Protein AF-A0A0Q8VAH2-F1 (afdb_monomer_lite)

Structure (mmCIF, N/CA/C/O backbone):
data_AF-A0A0Q8VAH2-F1
#
_entry.id   AF-A0A0Q8VAH2-F1
#
loop_
_atom_site.group_PDB
_atom_site.id
_atom_site.type_symbol
_atom_site.label_atom_id
_atom_site.label_alt_id
_atom_site.label_comp_id
_atom_site.label_asym_id
_atom_site.label_entity_id
_atom_site.label_seq_id
_atom_site.pdbx_PDB_ins_code
_atom_site.Cartn_x
_atom_site.Cartn_y
_atom_site.Cartn_z
_atom_site.occupancy
_atom_site.B_iso_or_equiv
_atom_site.auth_seq_id
_atom_site.auth_comp_id
_atom_site.auth_asym_id
_atom_site.auth_atom_id
_atom_site.pdbx_PDB_model_num
ATOM 1 N N . MET A 1 1 ? -0.462 -15.248 12.051 1.00 41.81 1 MET A N 1
ATOM 2 C CA . MET A 1 1 ? 0.375 -15.971 11.065 1.00 41.81 1 MET A CA 1
ATOM 3 C C . MET A 1 1 ? 0.424 -15.250 9.718 1.00 41.81 1 MET A C 1
ATOM 5 O O . MET A 1 1 ? 1.512 -14.888 9.304 1.00 41.81 1 MET A O 1
ATOM 9 N N . VAL A 1 2 ? -0.719 -14.917 9.101 1.00 40.62 2 VAL A N 1
ATOM 10 C CA . VAL A 1 2 ? -0.778 -14.160 7.825 1.00 40.62 2 VAL A CA 1
ATOM 11 C C . VAL A 1 2 ? -0.109 -12.776 7.905 1.00 40.62 2 VAL A C 1
ATOM 13 O O . VAL A 1 2 ? 0.699 -12.447 7.048 1.00 40.62 2 VAL A O 1
ATOM 16 N N . ALA A 1 3 ? -0.328 -12.007 8.980 1.00 40.25 3 ALA A N 1
ATOM 17 C CA . ALA A 1 3 ? 0.319 -10.698 9.161 1.00 40.25 3 ALA A CA 1
ATOM 18 C C . ALA A 1 3 ? 1.859 -10.772 9.298 1.00 40.25 3 ALA A C 1
ATOM 20 O O . ALA A 1 3 ? 2.564 -9.891 8.820 1.00 40.25 3 ALA A O 1
ATOM 21 N N . MET A 1 4 ? 2.391 -11.844 9.900 1.00 39.91 4 MET A N 1
ATOM 22 C CA . MET A 1 4 ? 3.841 -12.084 9.993 1.00 39.91 4 MET A CA 1
ATOM 23 C C . MET A 1 4 ? 4.431 -12.567 8.662 1.00 39.91 4 MET A C 1
ATOM 25 O O . MET A 1 4 ? 5.545 -12.188 8.318 1.00 39.91 4 MET A O 1
ATOM 29 N N . MET A 1 5 ? 3.676 -13.361 7.894 1.00 50.47 5 MET A N 1
ATOM 30 C CA . MET A 1 5 ? 4.080 -13.788 6.551 1.00 50.47 5 MET A CA 1
ATOM 31 C C . MET A 1 5 ? 4.113 -12.607 5.573 1.00 50.47 5 MET A C 1
ATOM 33 O O . MET A 1 5 ? 5.081 -12.493 4.829 1.00 50.47 5 MET A O 1
ATOM 37 N N . SER A 1 6 ? 3.151 -11.676 5.644 1.00 52.97 6 SER A N 1
ATOM 38 C CA . SER A 1 6 ? 3.197 -10.420 4.878 1.00 52.97 6 SER A CA 1
ATOM 39 C C . SER A 1 6 ? 4.380 -9.533 5.267 1.00 52.97 6 SER A C 1
ATOM 41 O O . SER A 1 6 ? 5.006 -8.943 4.389 1.00 52.97 6 SER A O 1
ATOM 43 N N . LEU A 1 7 ? 4.727 -9.447 6.556 1.00 54.75 7 LEU A N 1
ATOM 44 C CA . LEU A 1 7 ? 5.852 -8.621 7.007 1.00 54.75 7 LEU A CA 1
ATOM 45 C C . LEU A 1 7 ? 7.205 -9.133 6.480 1.00 54.75 7 LEU A C 1
ATOM 47 O O . LEU A 1 7 ? 8.099 -8.333 6.239 1.00 54.75 7 LEU A O 1
ATOM 51 N N . GLY A 1 8 ? 7.342 -10.448 6.272 1.00 57.75 8 GLY A N 1
ATOM 52 C CA . GLY A 1 8 ? 8.533 -11.058 5.673 1.00 57.75 8 GLY A CA 1
ATOM 53 C C . GLY A 1 8 ? 8.521 -11.102 4.141 1.00 57.75 8 GLY A C 1
ATOM 54 O O . GLY A 1 8 ? 9.565 -10.918 3.523 1.00 57.75 8 GLY A O 1
ATOM 55 N N . SER A 1 9 ? 7.361 -11.310 3.506 1.00 66.00 9 SER A N 1
ATOM 56 C CA . SER A 1 9 ? 7.264 -11.412 2.041 1.00 66.00 9 SER A CA 1
ATOM 57 C C . SER A 1 9 ? 7.387 -10.058 1.345 1.00 66.00 9 SER A C 1
ATOM 59 O O . SER A 1 9 ? 8.004 -9.964 0.287 1.00 66.00 9 SER A O 1
ATOM 61 N N . THR A 1 10 ? 6.822 -9.005 1.941 1.00 69.62 10 THR A N 1
ATOM 62 C CA . THR A 1 10 ? 6.774 -7.665 1.334 1.00 69.62 10 THR A CA 1
ATOM 63 C C . THR A 1 10 ? 8.178 -7.085 1.104 1.00 69.62 10 THR A C 1
ATOM 65 O O . THR A 1 10 ? 8.447 -6.672 -0.019 1.00 69.62 10 THR A O 1
ATOM 68 N N . PRO A 1 11 ? 9.121 -7.121 2.070 1.00 73.38 11 PRO A N 1
ATOM 69 C CA . PRO A 1 11 ? 10.488 -6.637 1.853 1.00 73.38 11 PRO A CA 1
ATOM 70 C C . PRO A 1 11 ? 11.270 -7.452 0.818 1.00 73.38 11 PRO A C 1
ATOM 72 O O . PRO A 1 11 ? 12.104 -6.895 0.109 1.00 73.38 11 PRO A O 1
ATOM 75 N N . ILE A 1 12 ? 11.013 -8.761 0.718 1.00 79.25 12 ILE A N 1
ATOM 76 C CA . ILE A 1 12 ? 11.683 -9.632 -0.258 1.00 79.25 12 ILE A CA 1
ATOM 77 C C . ILE A 1 12 ? 11.244 -9.263 -1.677 1.00 79.25 12 ILE A C 1
ATOM 79 O O . ILE A 1 12 ? 12.092 -9.076 -2.547 1.00 79.25 12 ILE A O 1
ATOM 83 N N . LEU A 1 13 ? 9.936 -9.101 -1.896 1.00 77.00 13 LEU A N 1
ATOM 84 C CA . LEU A 1 13 ? 9.396 -8.673 -3.188 1.00 77.00 13 LEU A CA 1
ATOM 85 C C . LEU A 1 13 ? 9.852 -7.250 -3.540 1.00 77.00 13 LEU A C 1
ATOM 87 O O . LEU A 1 13 ? 10.279 -7.007 -4.662 1.00 77.00 13 LEU A O 1
ATOM 91 N N . LEU A 1 14 ? 9.894 -6.344 -2.558 1.00 80.19 14 LEU A N 1
ATOM 92 C CA . LEU A 1 14 ? 10.407 -4.990 -2.774 1.00 80.19 14 LEU A CA 1
ATOM 93 C C . LEU A 1 14 ? 11.898 -4.993 -3.154 1.00 80.19 14 LEU A C 1
ATOM 95 O O . LEU A 1 14 ? 12.334 -4.212 -3.994 1.00 80.19 14 LEU A O 1
ATOM 99 N N . SER A 1 15 ? 12.692 -5.883 -2.551 1.00 85.12 15 SER A N 1
ATOM 100 C CA . SER A 1 15 ? 14.119 -6.029 -2.875 1.00 85.12 15 SER A CA 1
ATOM 101 C C . SER A 1 15 ? 14.324 -6.556 -4.296 1.00 85.12 15 SER A C 1
ATOM 103 O O . SER A 1 15 ? 15.251 -6.126 -4.985 1.00 85.12 15 SER A O 1
ATOM 105 N N . PHE A 1 16 ? 13.455 -7.467 -4.744 1.00 86.19 16 PHE A N 1
ATOM 106 C CA . PHE A 1 16 ? 13.436 -7.941 -6.125 1.00 86.19 16 PHE A CA 1
ATOM 107 C C . PHE A 1 16 ? 13.197 -6.769 -7.088 1.00 86.19 16 PHE A C 1
ATOM 109 O O . PHE A 1 16 ? 14.041 -6.526 -7.949 1.00 86.19 16 PHE A O 1
ATOM 116 N N . ASP A 1 17 ? 12.152 -5.967 -6.881 1.00 86.25 17 ASP A N 1
ATOM 117 C CA . ASP A 1 17 ? 11.829 -4.833 -7.762 1.00 86.25 17 ASP A CA 1
ATOM 118 C C . ASP A 1 17 ? 12.943 -3.776 -7.794 1.00 86.25 17 ASP A C 1
ATOM 120 O O . ASP A 1 17 ? 13.363 -3.320 -8.862 1.00 86.25 17 ASP A O 1
ATOM 124 N N . LEU A 1 18 ? 13.487 -3.429 -6.622 1.00 87.62 18 LEU A N 1
ATOM 125 C CA . LEU A 1 18 ? 14.603 -2.489 -6.499 1.00 87.62 18 LEU A CA 1
ATOM 126 C C . LEU A 1 18 ? 15.854 -2.982 -7.229 1.00 87.62 18 LEU A C 1
ATOM 128 O O . LEU A 1 18 ? 16.590 -2.167 -7.782 1.00 87.62 18 LEU A O 1
ATOM 132 N N . THR A 1 19 ? 16.082 -4.296 -7.277 1.00 89.62 19 THR A N 1
ATOM 133 C CA . THR A 1 19 ? 17.193 -4.870 -8.046 1.00 89.62 19 THR A CA 1
ATOM 134 C C . THR A 1 19 ? 17.014 -4.596 -9.539 1.00 89.62 19 THR A C 1
ATOM 136 O O . THR A 1 19 ? 17.964 -4.169 -10.192 1.00 89.62 19 THR A O 1
ATOM 139 N N . PHE A 1 20 ? 15.807 -4.757 -10.087 1.00 89.50 20 PHE A N 1
ATOM 140 C CA . PHE A 1 20 ? 15.541 -4.478 -11.503 1.00 89.50 20 PHE A CA 1
ATOM 141 C C . PHE A 1 20 ? 15.617 -2.986 -11.839 1.00 89.50 20 PHE A C 1
ATOM 143 O O . PHE A 1 20 ? 16.225 -2.627 -12.849 1.00 89.50 20 PHE A O 1
ATOM 150 N N . PHE A 1 21 ? 15.108 -2.106 -10.971 1.00 88.56 21 PHE A N 1
ATOM 151 C CA . PHE A 1 21 ? 15.296 -0.661 -11.141 1.00 88.56 21 PHE A CA 1
ATOM 152 C C . PHE A 1 21 ? 16.769 -0.250 -11.064 1.00 88.56 21 PHE A C 1
ATOM 154 O O . PHE A 1 21 ? 17.226 0.553 -11.877 1.00 88.56 21 PHE A O 1
ATOM 161 N N . ALA A 1 22 ? 17.535 -0.825 -10.133 1.00 87.94 22 ALA A N 1
ATOM 162 C CA . ALA A 1 22 ? 18.966 -0.568 -10.023 1.00 87.94 22 ALA A CA 1
ATOM 163 C C . ALA A 1 22 ? 19.720 -1.046 -11.272 1.00 87.94 22 ALA A C 1
ATOM 165 O O . ALA A 1 22 ? 20.585 -0.331 -11.769 1.00 87.94 22 ALA A O 1
ATOM 166 N N . MET A 1 23 ? 19.361 -2.209 -11.822 1.00 87.94 23 MET A N 1
ATOM 167 C CA . MET A 1 23 ? 19.941 -2.726 -13.066 1.00 87.94 23 MET A CA 1
ATOM 168 C C . MET A 1 23 ? 19.614 -1.841 -14.273 1.00 87.94 23 MET A C 1
ATOM 170 O O . MET A 1 23 ? 20.507 -1.571 -15.079 1.00 87.94 23 MET A O 1
ATOM 174 N N . ALA A 1 24 ? 18.374 -1.349 -14.375 1.00 87.50 24 ALA A N 1
ATOM 175 C CA . ALA A 1 24 ? 17.972 -0.402 -15.415 1.00 87.50 24 ALA A CA 1
ATOM 176 C C . ALA A 1 24 ? 18.766 0.914 -15.320 1.00 87.50 24 ALA A C 1
ATOM 178 O O . ALA A 1 24 ? 19.235 1.427 -16.332 1.00 87.50 24 ALA A O 1
ATOM 179 N N . ALA A 1 25 ? 18.973 1.433 -14.105 1.00 87.88 25 ALA A N 1
ATOM 180 C CA . ALA A 1 25 ? 19.728 2.663 -13.873 1.00 87.88 25 ALA A CA 1
ATOM 181 C C . ALA A 1 25 ? 21.246 2.494 -14.070 1.00 87.88 25 ALA A C 1
ATOM 183 O O . ALA A 1 25 ? 21.903 3.402 -14.570 1.00 87.88 25 ALA A O 1
ATOM 184 N N . TYR A 1 26 ? 21.809 1.339 -13.702 1.00 88.88 26 TYR A N 1
ATOM 185 C CA . TYR A 1 26 ? 23.256 1.093 -13.705 1.00 88.88 26 TYR A CA 1
ATOM 186 C C . TYR A 1 26 ? 23.891 1.158 -15.102 1.00 88.88 26 TYR A C 1
ATOM 188 O O . TYR A 1 26 ? 25.053 1.530 -15.222 1.00 88.88 26 TYR A O 1
ATOM 196 N N . ARG A 1 27 ? 23.141 0.802 -16.153 1.00 81.88 27 ARG A N 1
ATOM 197 C CA . ARG A 1 27 ? 23.601 0.844 -17.556 1.00 81.88 27 ARG A CA 1
ATOM 198 C C . ARG A 1 27 ? 22.781 1.792 -18.428 1.00 81.88 27 ARG A C 1
ATOM 200 O O . ARG A 1 27 ? 22.796 1.664 -19.652 1.00 81.88 27 ARG A O 1
ATOM 207 N N . ALA A 1 28 ? 22.041 2.718 -17.821 1.00 82.00 28 ALA A N 1
ATOM 208 C CA . ALA A 1 28 ? 21.200 3.643 -18.568 1.00 82.00 28 ALA A CA 1
ATOM 209 C C . ALA A 1 28 ? 22.052 4.459 -19.560 1.00 82.00 28 ALA A C 1
ATOM 211 O O . ALA A 1 28 ? 22.917 5.228 -19.153 1.00 82.00 28 ALA A O 1
ATOM 212 N N . GLY A 1 29 ? 21.804 4.281 -20.862 1.00 80.81 29 GLY A N 1
ATOM 213 C CA . GLY A 1 29 ? 22.532 4.955 -21.947 1.00 80.81 29 GLY A CA 1
ATOM 214 C C . GLY A 1 29 ? 23.680 4.153 -22.576 1.00 80.81 29 GLY A C 1
ATOM 215 O O . GLY A 1 29 ? 24.063 4.467 -23.699 1.00 80.81 29 GLY A O 1
ATOM 216 N N . ASP A 1 30 ? 24.165 3.097 -21.915 1.00 86.69 30 ASP A N 1
ATOM 217 C CA . ASP A 1 30 ? 25.219 2.207 -22.437 1.00 86.69 30 ASP A CA 1
ATOM 218 C C . ASP A 1 30 ? 24.657 0.949 -23.125 1.00 86.69 30 ASP A C 1
ATOM 220 O O . ASP A 1 30 ? 25.363 0.259 -23.863 1.00 86.69 30 ASP A O 1
ATOM 224 N N . VAL A 1 31 ? 23.388 0.621 -22.867 1.00 86.62 31 VAL A N 1
ATOM 225 C CA . VAL A 1 31 ? 22.650 -0.477 -23.508 1.00 86.62 31 VAL A CA 1
ATOM 226 C C . VAL A 1 31 ? 21.493 0.059 -24.340 1.00 86.62 31 VAL A C 1
ATOM 228 O O . VAL A 1 31 ? 21.038 1.185 -24.137 1.00 86.62 31 VAL A O 1
ATOM 231 N N . ASP A 1 32 ? 21.002 -0.777 -25.256 1.00 89.88 32 ASP A N 1
ATOM 232 C CA . ASP A 1 32 ? 19.820 -0.476 -26.063 1.00 89.88 32 ASP A CA 1
ATOM 233 C C . ASP A 1 32 ? 18.652 -0.002 -25.163 1.00 89.88 32 ASP A C 1
ATOM 235 O O . ASP A 1 32 ? 18.358 -0.654 -24.146 1.00 89.88 32 ASP A O 1
ATOM 239 N N . PRO A 1 33 ? 17.993 1.129 -25.489 1.00 87.06 33 PRO A N 1
ATOM 240 C CA . PRO A 1 33 ? 16.826 1.621 -24.762 1.00 87.06 33 PRO A CA 1
ATOM 241 C C . PRO A 1 33 ? 15.746 0.563 -24.507 1.00 87.06 33 PRO A C 1
ATOM 243 O O . PRO A 1 33 ? 15.129 0.591 -23.440 1.00 87.06 33 PRO A O 1
ATOM 246 N N . GLU A 1 34 ? 15.553 -0.399 -25.418 1.00 88.38 34 GLU A N 1
ATOM 247 C CA . GLU A 1 34 ? 14.568 -1.476 -25.239 1.00 88.38 34 GLU A CA 1
ATOM 248 C C . GLU A 1 34 ? 14.882 -2.370 -24.028 1.00 88.38 34 GLU A C 1
ATOM 250 O O . GLU A 1 34 ? 13.975 -2.789 -23.308 1.00 88.38 34 GLU A O 1
ATOM 255 N N . ILE A 1 35 ? 16.165 -2.614 -23.736 1.00 88.00 35 ILE A N 1
ATOM 256 C CA . ILE A 1 35 ? 16.591 -3.422 -22.581 1.00 88.00 35 ILE A CA 1
ATOM 257 C C . ILE A 1 35 ? 16.320 -2.666 -21.277 1.00 88.00 35 ILE A C 1
ATOM 259 O O . ILE A 1 35 ? 15.810 -3.237 -20.310 1.00 88.00 35 ILE A O 1
ATOM 263 N N . THR A 1 36 ? 16.634 -1.368 -21.255 1.00 88.00 36 THR A N 1
ATOM 264 C CA . THR A 1 36 ? 16.378 -0.504 -20.091 1.00 88.00 36 THR A CA 1
ATOM 265 C C . THR A 1 36 ? 14.881 -0.425 -19.796 1.00 88.00 36 THR A C 1
ATOM 267 O O . THR A 1 36 ? 14.466 -0.530 -18.639 1.00 88.00 36 THR A O 1
ATOM 270 N N . GLN A 1 37 ? 14.062 -0.306 -20.845 1.00 85.75 37 GLN A N 1
ATOM 271 C CA . GLN A 1 37 ? 12.610 -0.323 -20.725 1.00 85.75 37 GLN A CA 1
ATOM 272 C C . GLN A 1 37 ? 12.100 -1.677 -20.219 1.00 85.75 37 GLN A C 1
ATOM 274 O O . GLN A 1 37 ? 11.321 -1.703 -19.272 1.00 85.75 37 GLN A O 1
ATOM 279 N N . GLY A 1 38 ? 12.596 -2.794 -20.758 1.00 87.81 38 GLY A N 1
ATOM 280 C CA . GLY A 1 38 ? 12.211 -4.131 -20.304 1.00 87.81 38 GLY A CA 1
ATOM 281 C C . GLY A 1 38 ? 12.491 -4.367 -18.815 1.00 87.81 38 GLY A C 1
ATOM 282 O O . GLY A 1 38 ? 11.640 -4.903 -18.108 1.00 87.81 38 GLY A O 1
ATOM 283 N N . PHE A 1 39 ? 13.642 -3.917 -18.300 1.00 88.50 39 PHE A N 1
ATOM 284 C CA . PHE A 1 39 ? 13.936 -4.006 -16.863 1.00 88.50 39 PHE A CA 1
ATOM 285 C C . PHE A 1 39 ? 13.023 -3.120 -16.012 1.00 88.50 39 PHE A C 1
ATOM 287 O O . PHE A 1 39 ? 12.571 -3.555 -14.952 1.00 88.50 39 PHE A O 1
ATOM 294 N N . SER A 1 40 ? 12.718 -1.909 -16.484 1.00 85.38 40 SER A N 1
ATOM 295 C CA . SER A 1 40 ? 11.743 -1.034 -15.831 1.00 85.38 40 SER A CA 1
ATOM 296 C C . SER A 1 40 ? 10.352 -1.679 -15.789 1.00 85.38 40 SER A C 1
ATOM 298 O O . SER A 1 40 ? 9.698 -1.649 -14.749 1.00 85.38 40 SER A O 1
ATOM 300 N N . ASP A 1 41 ? 9.904 -2.298 -16.881 1.00 84.88 41 ASP A N 1
ATOM 301 C CA . ASP A 1 41 ? 8.588 -2.942 -16.968 1.00 84.88 41 ASP A CA 1
ATOM 302 C C . ASP A 1 41 ? 8.489 -4.166 -16.043 1.00 84.88 41 ASP A C 1
ATOM 304 O O . ASP A 1 41 ? 7.478 -4.343 -15.362 1.00 84.88 41 ASP A O 1
ATOM 308 N N . VAL A 1 42 ? 9.552 -4.977 -15.949 1.00 86.56 42 VAL A N 1
ATOM 309 C CA . VAL A 1 42 ? 9.621 -6.107 -15.003 1.00 86.56 42 VAL A CA 1
ATOM 310 C C . VAL A 1 42 ? 9.532 -5.624 -13.559 1.00 86.56 42 VAL A C 1
ATOM 312 O O . VAL A 1 42 ? 8.806 -6.231 -12.776 1.00 86.56 42 VAL A O 1
ATOM 315 N N . ALA A 1 43 ? 10.218 -4.533 -13.211 1.00 85.25 43 ALA A N 1
ATOM 316 C CA . ALA A 1 43 ? 10.136 -3.960 -11.872 1.00 85.25 43 ALA A CA 1
ATOM 317 C C . ALA A 1 43 ? 8.718 -3.448 -11.567 1.00 85.25 43 ALA A C 1
ATOM 319 O O . ALA A 1 43 ? 8.142 -3.790 -10.538 1.00 85.25 43 ALA A O 1
ATOM 320 N N . TRP A 1 44 ? 8.111 -2.698 -12.493 1.00 79.44 44 TRP A N 1
ATOM 321 C CA . TRP A 1 44 ? 6.759 -2.157 -12.320 1.00 79.44 44 TRP A CA 1
ATOM 322 C C . TRP A 1 44 ? 5.684 -3.240 -12.199 1.00 79.44 44 TRP A C 1
ATOM 324 O O . TRP A 1 44 ? 4.824 -3.157 -11.322 1.00 79.44 44 TRP A O 1
ATOM 334 N N . ILE A 1 45 ? 5.721 -4.258 -13.061 1.00 81.31 45 ILE A N 1
ATOM 335 C CA . ILE A 1 45 ? 4.759 -5.368 -13.035 1.00 81.31 45 ILE A CA 1
ATOM 336 C C . ILE A 1 45 ? 5.039 -6.295 -11.844 1.00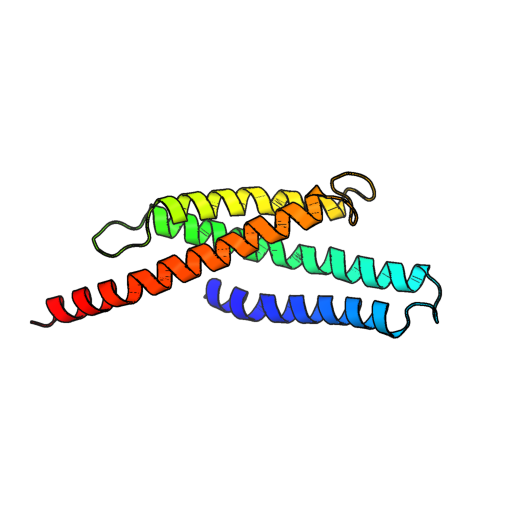 81.31 45 ILE A C 1
ATOM 338 O O . ILE A 1 45 ? 4.097 -6.774 -11.214 1.00 81.31 45 ILE A O 1
ATOM 342 N N . GLY A 1 46 ? 6.310 -6.513 -11.496 1.00 79.81 46 GLY A N 1
ATOM 343 C CA . GLY A 1 46 ? 6.726 -7.264 -10.309 1.00 79.81 46 GLY A CA 1
ATOM 344 C C . GLY A 1 46 ? 6.143 -6.670 -9.029 1.00 79.81 46 GLY A C 1
ATOM 345 O O . GLY A 1 46 ? 5.482 -7.380 -8.265 1.00 79.81 46 GLY A O 1
ATOM 346 N N . SER A 1 47 ? 6.229 -5.345 -8.883 1.00 78.25 47 SER A N 1
ATOM 347 C CA . SER A 1 47 ? 5.623 -4.620 -7.767 1.00 78.25 47 SER A CA 1
ATOM 348 C C . SER A 1 47 ? 4.112 -4.808 -7.679 1.00 78.25 47 SER A C 1
ATOM 350 O O . SER A 1 47 ? 3.567 -4.768 -6.576 1.00 78.25 47 SER A O 1
ATOM 352 N N . MET A 1 48 ? 3.411 -5.070 -8.791 1.00 78.44 48 MET A N 1
ATOM 353 C CA . MET A 1 48 ? 1.960 -5.300 -8.767 1.00 78.44 48 MET A CA 1
ATOM 354 C C . MET A 1 48 ? 1.561 -6.543 -7.955 1.00 78.44 48 MET A C 1
ATOM 356 O O . MET A 1 48 ? 0.472 -6.581 -7.384 1.00 78.44 48 MET A O 1
ATOM 360 N N . LEU A 1 49 ? 2.451 -7.531 -7.819 1.00 75.19 49 LEU A N 1
ATOM 361 C CA . LEU A 1 49 ? 2.207 -8.752 -7.037 1.00 75.19 49 LEU A CA 1
ATOM 362 C C . LEU A 1 49 ? 2.244 -8.521 -5.517 1.00 75.19 49 LEU A C 1
ATOM 364 O O . LEU A 1 49 ? 1.768 -9.367 -4.756 1.00 75.19 49 LEU A O 1
ATOM 368 N N . ILE A 1 50 ? 2.763 -7.377 -5.063 1.00 78.19 50 ILE A N 1
ATOM 369 C CA . ILE A 1 50 ? 2.810 -6.991 -3.645 1.00 78.19 50 ILE A CA 1
ATOM 370 C C . ILE A 1 50 ? 1.437 -6.513 -3.151 1.00 78.19 50 ILE A C 1
ATOM 372 O O . ILE A 1 50 ? 1.081 -6.693 -1.983 1.00 78.19 50 ILE A O 1
ATOM 376 N N . TRP A 1 51 ? 0.636 -5.927 -4.037 1.00 77.06 51 TRP A N 1
ATOM 377 C CA . TRP A 1 51 ? -0.603 -5.252 -3.657 1.00 77.06 51 TRP A CA 1
ATOM 378 C C . TRP A 1 51 ? -1.733 -6.190 -3.212 1.00 77.06 51 TRP A C 1
ATOM 380 O O . TRP A 1 51 ? -2.421 -5.831 -2.257 1.00 77.06 51 TRP A O 1
ATOM 390 N N . PRO A 1 52 ? -1.942 -7.397 -3.782 1.00 81.75 52 PRO A N 1
ATOM 391 C CA . PRO A 1 52 ? -2.971 -8.317 -3.297 1.00 81.75 52 PRO A CA 1
ATOM 392 C C . PRO A 1 52 ? -2.832 -8.709 -1.812 1.00 81.75 52 PRO A C 1
ATOM 394 O O . PRO A 1 52 ? -3.814 -8.561 -1.076 1.00 81.75 52 PRO A O 1
ATOM 397 N N . PRO A 1 53 ? -1.659 -9.158 -1.308 1.00 80.75 53 PRO A N 1
ATOM 398 C CA . PRO A 1 53 ? -1.517 -9.459 0.116 1.00 80.75 53 PRO A CA 1
ATOM 399 C C . PRO A 1 53 ? -1.619 -8.204 0.998 1.00 80.75 53 PRO A C 1
ATOM 401 O O . PRO A 1 53 ? -2.181 -8.277 2.093 1.00 80.75 53 PRO A O 1
ATOM 404 N N . LEU A 1 54 ? -1.146 -7.046 0.525 1.00 79.94 54 LEU A N 1
ATOM 405 C CA . LEU A 1 54 ? -1.304 -5.772 1.232 1.00 79.94 54 LEU A CA 1
ATOM 406 C C . LEU A 1 54 ? -2.785 -5.378 1.361 1.00 79.94 54 LEU A C 1
ATOM 408 O O . LEU A 1 54 ? -3.253 -5.100 2.465 1.00 79.94 54 LEU A O 1
ATOM 412 N N . THR A 1 55 ? -3.543 -5.450 0.269 1.00 86.25 55 THR A N 1
ATOM 413 C CA . THR A 1 55 ? -4.988 -5.181 0.231 1.00 86.25 55 THR A CA 1
ATOM 414 C C . THR A 1 55 ? -5.730 -6.101 1.193 1.00 86.25 55 THR A C 1
ATOM 416 O O . THR A 1 55 ? -6.519 -5.639 2.016 1.00 86.25 55 THR A O 1
ATOM 419 N N . ALA A 1 56 ? -5.427 -7.404 1.159 1.00 86.88 56 ALA A N 1
ATOM 420 C CA . ALA A 1 56 ? -6.011 -8.371 2.082 1.00 86.88 56 ALA A CA 1
ATOM 421 C C . ALA A 1 56 ? -5.729 -7.997 3.547 1.00 86.88 56 ALA A C 1
ATOM 423 O O . ALA A 1 56 ? -6.629 -8.059 4.384 1.00 86.88 56 ALA A O 1
ATOM 424 N N . SER A 1 57 ? -4.508 -7.546 3.858 1.00 84.00 57 SER A N 1
ATOM 425 C CA . SER A 1 57 ? -4.154 -7.101 5.209 1.00 84.00 57 SER A CA 1
ATOM 426 C C . SER A 1 57 ? -4.936 -5.856 5.648 1.00 84.00 57 SER A C 1
ATOM 428 O O . SER A 1 57 ? -5.433 -5.831 6.773 1.00 84.00 57 SER A O 1
ATOM 430 N N . MET A 1 58 ? -5.141 -4.876 4.759 1.00 88.38 58 MET A N 1
ATOM 431 C CA . MET A 1 58 ? -5.946 -3.679 5.038 1.00 88.38 58 MET A CA 1
ATOM 432 C C . MET A 1 58 ? -7.418 -4.026 5.283 1.00 88.38 58 MET A C 1
ATOM 434 O O . MET A 1 58 ? -8.020 -3.492 6.217 1.00 88.38 58 MET A O 1
ATOM 438 N N . VAL A 1 59 ? -7.986 -4.956 4.503 1.00 91.00 59 VAL A N 1
ATOM 439 C CA . VAL A 1 59 ? -9.356 -5.454 4.719 1.00 91.00 59 VAL A CA 1
ATOM 440 C C . VAL A 1 59 ? -9.473 -6.131 6.079 1.00 91.00 59 VAL A C 1
ATOM 442 O O . VAL A 1 59 ? -10.366 -5.795 6.854 1.00 91.00 59 VAL A O 1
ATOM 445 N N . ILE A 1 60 ? -8.556 -7.052 6.396 1.00 90.12 60 ILE A N 1
ATOM 446 C CA . ILE A 1 60 ? -8.559 -7.776 7.673 1.00 90.12 60 ILE A CA 1
ATOM 447 C C . ILE A 1 60 ? -8.456 -6.791 8.843 1.00 90.12 60 ILE A C 1
ATOM 449 O O . ILE A 1 60 ? -9.261 -6.862 9.768 1.00 90.12 60 ILE A O 1
ATOM 453 N N . ILE A 1 61 ? -7.515 -5.843 8.791 1.00 88.69 61 ILE A N 1
ATOM 454 C CA . ILE A 1 61 ? -7.345 -4.812 9.825 1.00 88.69 61 ILE A CA 1
ATOM 455 C C . ILE A 1 61 ? -8.611 -3.959 9.953 1.00 88.69 61 ILE A C 1
ATOM 457 O O . ILE A 1 61 ? -9.096 -3.753 11.064 1.00 88.69 61 ILE A O 1
ATOM 461 N N . GLY A 1 62 ? -9.181 -3.509 8.833 1.00 89.94 62 GLY A N 1
ATOM 462 C CA . GLY A 1 62 ? -10.401 -2.707 8.820 1.00 89.94 62 GLY A CA 1
ATOM 463 C C . GLY A 1 62 ? -11.580 -3.418 9.483 1.00 89.94 62 GLY A C 1
ATOM 464 O O . GLY A 1 62 ? -12.232 -2.849 10.359 1.00 89.94 62 GLY A O 1
ATOM 465 N N . VAL A 1 63 ? -11.812 -4.684 9.127 1.00 91.88 63 VAL A N 1
ATOM 466 C CA . VAL A 1 63 ? -12.874 -5.514 9.715 1.00 91.88 63 VAL A CA 1
ATOM 467 C C . VAL A 1 63 ? -12.634 -5.751 11.206 1.00 91.88 63 VAL A C 1
ATOM 469 O O . VAL A 1 63 ? -13.560 -5.579 11.996 1.00 91.88 63 VAL A O 1
ATOM 472 N N . LEU A 1 64 ? -11.402 -6.082 11.610 1.00 90.06 64 LEU A N 1
ATOM 473 C CA . LEU A 1 64 ? -11.061 -6.304 13.019 1.00 90.06 64 LEU A CA 1
ATOM 474 C C . LEU A 1 64 ? -11.292 -5.050 13.870 1.00 90.06 64 LEU A C 1
ATOM 476 O O . LEU A 1 64 ? -11.837 -5.154 14.964 1.00 90.06 64 LEU A O 1
ATOM 480 N N . ILE A 1 65 ? -10.942 -3.864 13.364 1.00 89.81 65 ILE A N 1
ATOM 481 C CA . ILE A 1 65 ? -11.191 -2.592 14.062 1.00 89.81 65 ILE A CA 1
ATOM 482 C C . ILE A 1 65 ? -12.694 -2.330 14.214 1.00 89.81 65 ILE A C 1
ATOM 484 O O . ILE A 1 65 ? -13.125 -1.822 15.245 1.00 89.81 65 ILE A O 1
ATOM 488 N N . LEU A 1 66 ? -13.501 -2.652 13.199 1.00 89.50 66 LEU A N 1
ATOM 489 C CA . LEU A 1 66 ? -14.947 -2.412 13.232 1.00 89.50 66 LEU A CA 1
ATOM 490 C C . LEU A 1 66 ? -15.716 -3.414 14.103 1.00 89.50 66 LEU A C 1
ATOM 492 O O . LEU A 1 66 ? -16.796 -3.067 14.584 1.00 89.50 66 LEU A O 1
ATOM 496 N N . GLN A 1 67 ? -15.184 -4.627 14.282 1.00 87.88 67 GLN A N 1
ATOM 497 C CA . GLN A 1 67 ? -15.744 -5.665 15.158 1.00 87.88 67 GLN A CA 1
ATOM 498 C C . GLN A 1 67 ? -15.276 -5.549 16.614 1.00 87.88 67 GLN A C 1
ATOM 500 O O . GLN A 1 67 ? -15.863 -6.175 17.491 1.00 87.88 67 GLN A O 1
ATOM 505 N N . ALA A 1 68 ? -14.214 -4.790 16.879 1.00 83.31 68 ALA A N 1
ATOM 506 C CA . ALA A 1 68 ? -13.711 -4.597 18.228 1.00 83.31 68 ALA A CA 1
ATOM 507 C C . ALA A 1 68 ? -14.637 -3.673 19.040 1.00 83.31 68 ALA A C 1
ATOM 509 O O . ALA A 1 68 ? -14.854 -2.521 18.662 1.00 83.31 68 ALA A O 1
ATOM 510 N N . ASP A 1 69 ? -15.125 -4.160 20.184 1.00 72.06 69 ASP A N 1
ATOM 511 C CA . ASP A 1 69 ? -15.971 -3.410 21.117 1.00 72.06 69 ASP A CA 1
ATOM 512 C C . ASP A 1 69 ? -15.347 -3.389 22.528 1.00 72.06 69 ASP A C 1
ATOM 514 O O . ASP A 1 69 ? -14.940 -4.424 23.057 1.00 72.06 69 ASP A O 1
ATOM 518 N N . GLY A 1 70 ? -15.270 -2.201 23.146 1.00 63.88 70 GLY A N 1
ATOM 519 C CA . GLY A 1 70 ? -14.789 -1.991 24.522 1.00 63.88 70 GLY A CA 1
ATOM 520 C C . GLY A 1 70 ? -13.953 -0.710 24.727 1.00 63.88 70 GLY A C 1
ATOM 521 O O . GLY A 1 70 ? -13.693 0.038 23.778 1.00 63.88 70 GLY A O 1
ATOM 522 N N . PRO A 1 71 ? -13.532 -0.404 25.967 1.00 55.25 71 PRO A N 1
ATOM 523 C CA . PRO A 1 71 ? -12.638 0.717 26.250 1.00 55.25 71 PRO A CA 1
ATOM 524 C C . PRO A 1 71 ? -11.196 0.407 25.808 1.00 55.25 71 PRO A C 1
ATOM 526 O O . PRO A 1 71 ? -10.665 -0.656 26.107 1.00 55.25 71 PRO A O 1
ATOM 529 N N . GLY A 1 72 ? -10.545 1.348 25.111 1.00 63.97 72 GLY A N 1
ATOM 530 C CA . GLY A 1 72 ? -9.134 1.223 24.702 1.00 63.97 72 GLY A CA 1
ATOM 531 C C . GLY A 1 72 ? -8.886 0.678 23.289 1.00 63.97 72 GLY A C 1
ATOM 532 O O . GLY A 1 72 ? -7.735 0.441 22.937 1.00 63.97 72 GLY A O 1
ATOM 533 N N . PHE A 1 73 ? -9.922 0.514 22.462 1.00 75.81 73 PHE A N 1
ATOM 534 C CA . PHE A 1 73 ? -9.768 0.046 21.081 1.00 75.81 73 PHE A CA 1
ATOM 535 C C . PHE A 1 73 ? -9.435 1.154 20.072 1.00 75.81 73 PHE A C 1
ATOM 537 O O . PHE A 1 73 ? -9.619 2.352 20.311 1.00 75.81 73 PHE A O 1
ATOM 544 N N . ILE A 1 74 ? -8.935 0.719 18.911 1.00 82.00 74 ILE A N 1
ATOM 545 C CA . ILE A 1 74 ? -8.650 1.567 17.753 1.00 82.00 74 ILE A CA 1
ATOM 546 C C . ILE A 1 74 ? -9.935 2.310 17.328 1.00 82.00 74 ILE A C 1
ATOM 548 O O . ILE A 1 74 ? -10.995 1.691 17.240 1.00 82.00 74 ILE A O 1
ATOM 552 N N . PRO A 1 75 ? -9.882 3.624 17.034 1.00 86.69 75 PRO A N 1
ATOM 553 C CA . PRO A 1 75 ? -11.050 4.380 16.594 1.00 86.69 75 PRO A CA 1
ATOM 554 C C . PRO A 1 75 ? -11.709 3.779 15.346 1.00 86.69 75 PRO A C 1
ATOM 556 O O . PRO A 1 75 ? -11.032 3.488 14.360 1.00 86.69 75 PRO A O 1
ATOM 559 N N . ARG A 1 76 ? -13.047 3.705 15.329 1.00 87.56 76 ARG A N 1
ATOM 560 C CA . ARG A 1 76 ? -13.818 3.122 14.209 1.00 87.56 76 ARG A CA 1
ATOM 561 C C . ARG A 1 76 ? -13.553 3.800 12.859 1.00 87.56 76 ARG A C 1
ATOM 563 O O . ARG A 1 76 ? -13.636 3.143 11.826 1.00 87.56 76 ARG A O 1
ATOM 570 N N . TRP A 1 77 ? -13.195 5.090 12.851 1.00 88.75 77 TRP A N 1
ATOM 571 C CA . TRP A 1 77 ? -12.829 5.802 11.618 1.00 88.75 77 TRP A CA 1
ATOM 572 C C . TRP A 1 77 ? -11.600 5.187 10.936 1.00 88.75 77 TRP A C 1
ATOM 574 O O . TRP A 1 77 ? -11.550 5.159 9.712 1.00 88.75 77 TRP A O 1
ATOM 584 N N . MET A 1 78 ? -10.646 4.644 11.704 1.00 89.88 78 MET A N 1
ATOM 585 C CA . MET A 1 78 ? -9.471 3.958 11.159 1.00 89.88 78 MET A CA 1
ATOM 586 C C . MET A 1 78 ? -9.872 2.654 10.464 1.00 89.88 78 MET A C 1
ATOM 588 O O . MET A 1 78 ? -9.296 2.296 9.439 1.00 89.88 78 MET A O 1
ATOM 592 N N . GLY A 1 79 ? -10.891 1.966 10.987 1.00 88.75 79 GLY A N 1
ATOM 593 C CA . GLY A 1 79 ? -11.461 0.779 10.354 1.00 88.75 79 GLY A CA 1
ATOM 594 C C . GLY A 1 79 ? -12.067 1.106 8.989 1.00 88.75 79 GLY A C 1
ATOM 595 O O . GLY A 1 79 ? -11.701 0.495 7.986 1.00 88.75 79 GLY A O 1
ATOM 596 N N . TRP A 1 80 ? -12.910 2.142 8.928 1.00 91.12 80 TRP A N 1
ATOM 597 C CA . TRP A 1 80 ? -13.479 2.635 7.667 1.00 91.12 80 TRP A CA 1
ATOM 598 C C . TRP A 1 80 ? -12.419 3.146 6.689 1.00 91.12 80 TRP A C 1
ATOM 600 O O . TRP A 1 80 ? -12.492 2.849 5.500 1.00 91.12 80 TRP A O 1
ATOM 610 N N . TYR A 1 81 ? -11.410 3.864 7.183 1.00 91.50 81 TYR A N 1
ATOM 611 C CA . TYR A 1 81 ? -10.307 4.352 6.361 1.00 91.50 81 TYR A CA 1
ATOM 612 C C . TYR A 1 81 ? -9.484 3.203 5.765 1.00 91.50 81 TYR A C 1
ATOM 614 O O . TYR A 1 81 ? -9.148 3.240 4.586 1.00 91.50 81 TYR A O 1
ATOM 622 N N . SER A 1 82 ? -9.243 2.137 6.535 1.00 90.25 82 SER A N 1
ATOM 623 C CA . SER A 1 82 ? -8.548 0.936 6.050 1.00 90.25 82 SER A CA 1
ATOM 624 C C . SER A 1 82 ? -9.321 0.225 4.938 1.00 90.25 82 SER A C 1
ATOM 626 O O . SER A 1 82 ? -8.725 -0.183 3.946 1.00 90.25 82 SER A O 1
ATOM 628 N N . LEU A 1 83 ? -10.648 0.119 5.065 1.00 91.62 83 LEU A N 1
ATOM 629 C CA . LEU A 1 83 ? -11.499 -0.448 4.014 1.00 91.62 83 LEU A CA 1
ATOM 630 C C . LEU A 1 83 ? -11.547 0.435 2.764 1.00 91.62 83 LEU A C 1
ATOM 632 O O . LEU A 1 83 ? -11.566 -0.081 1.649 1.00 91.62 83 LEU A O 1
ATOM 636 N N . TRP A 1 84 ? -11.545 1.756 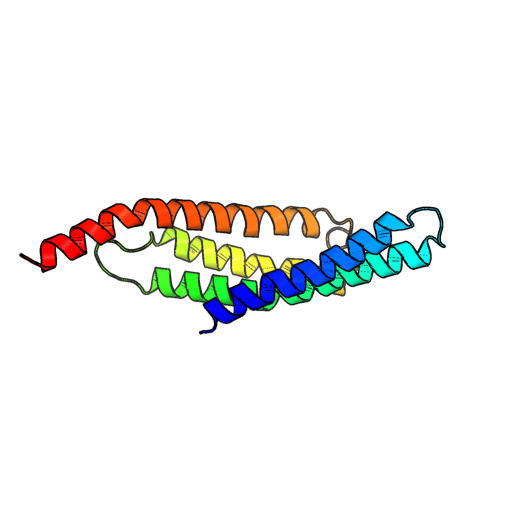2.940 1.00 91.19 84 TRP A N 1
ATOM 637 C CA . TRP A 1 84 ? -11.515 2.694 1.824 1.00 91.19 84 TRP A CA 1
ATOM 638 C C . TRP A 1 84 ? -10.194 2.620 1.051 1.00 91.19 84 TRP A C 1
ATOM 640 O O . TRP A 1 84 ? -10.219 2.514 -0.173 1.00 91.19 84 TRP A O 1
ATOM 650 N N . CYS A 1 85 ? -9.052 2.580 1.747 1.00 89.00 85 CYS A N 1
ATOM 651 C CA . CYS A 1 85 ? -7.757 2.350 1.106 1.00 89.00 85 CYS A CA 1
ATOM 652 C C . CYS A 1 85 ? -7.727 0.999 0.391 1.00 89.00 85 CYS A C 1
ATOM 654 O O . CYS A 1 85 ? -7.375 0.948 -0.781 1.00 89.00 85 CYS A O 1
ATOM 656 N N . ALA A 1 86 ? -8.206 -0.069 1.037 1.00 88.56 86 ALA A N 1
ATOM 657 C CA . ALA A 1 86 ? -8.271 -1.392 0.422 1.00 88.56 86 ALA A CA 1
ATOM 658 C C . ALA A 1 86 ? -9.114 -1.426 -0.864 1.00 88.56 86 ALA A C 1
ATOM 660 O O . ALA A 1 86 ? -8.793 -2.166 -1.788 1.00 88.56 86 ALA A O 1
ATOM 661 N N . ALA A 1 87 ? -10.180 -0.627 -0.949 1.00 88.25 87 ALA A N 1
ATOM 662 C CA . ALA A 1 87 ? -10.974 -0.509 -2.168 1.00 88.25 87 ALA A CA 1
ATOM 663 C C . ALA A 1 87 ? -10.240 0.253 -3.287 1.00 88.25 87 ALA A C 1
ATOM 665 O O . ALA A 1 87 ? -10.543 0.039 -4.458 1.00 88.25 87 ALA A O 1
ATOM 666 N N . ALA A 1 88 ? -9.283 1.122 -2.947 1.00 84.94 88 ALA A N 1
ATOM 667 C CA . ALA A 1 88 ? -8.481 1.877 -3.905 1.00 84.94 88 ALA A CA 1
ATOM 668 C C . ALA A 1 88 ? -7.320 1.054 -4.501 1.00 84.94 88 ALA A C 1
ATOM 670 O O . ALA A 1 88 ? -6.945 1.277 -5.651 1.00 84.94 88 ALA A O 1
ATOM 671 N N . GLU A 1 89 ? -6.778 0.083 -3.762 1.00 81.38 89 GLU A N 1
ATOM 672 C CA . GLU A 1 89 ? -5.615 -0.714 -4.191 1.00 81.38 89 GLU A CA 1
ATOM 673 C C . GLU A 1 89 ? -5.813 -1.489 -5.518 1.00 81.38 89 GLU A C 1
ATOM 675 O O . GLU A 1 89 ? -4.922 -1.448 -6.371 1.00 81.38 89 GLU A O 1
ATOM 680 N N . PRO A 1 90 ? -6.971 -2.125 -5.802 1.00 80.25 90 PRO A N 1
ATOM 681 C CA . PRO A 1 90 ? -7.197 -2.819 -7.073 1.00 80.25 90 PRO A CA 1
ATO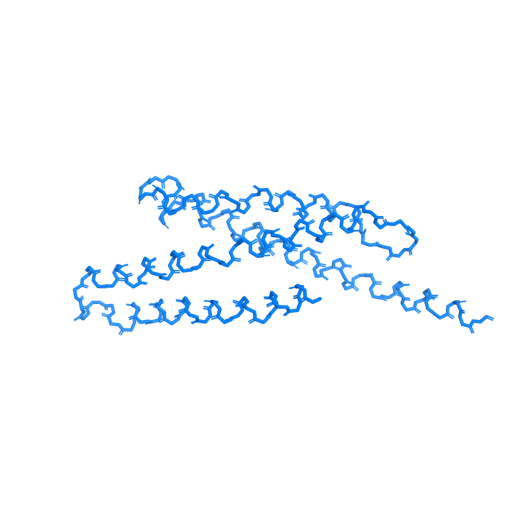M 682 C C . PRO A 1 90 ? -7.095 -1.922 -8.312 1.00 80.25 90 PRO A C 1
ATOM 684 O O . PRO A 1 90 ? -6.766 -2.409 -9.394 1.00 80.25 90 PRO A O 1
ATOM 687 N N . PHE A 1 91 ? -7.351 -0.616 -8.175 1.00 77.44 91 PHE A N 1
ATOM 688 C CA . PHE A 1 91 ? -7.258 0.324 -9.293 1.00 77.44 91 PHE A CA 1
ATOM 689 C C . PHE A 1 91 ? -5.815 0.543 -9.759 1.00 77.44 91 PHE A C 1
ATOM 691 O O . PHE A 1 91 ? -5.602 0.922 -10.908 1.00 77.44 91 PHE A O 1
ATOM 698 N N . GLN A 1 92 ? -4.822 0.261 -8.917 1.00 73.62 92 GLN A N 1
ATOM 699 C CA . GLN A 1 92 ? -3.410 0.355 -9.291 1.00 73.62 92 GLN A CA 1
ATOM 700 C C . GLN A 1 92 ? -2.974 -0.821 -10.169 1.00 73.62 92 GLN A C 1
ATOM 702 O O . GLN A 1 92 ? -2.210 -0.638 -11.114 1.00 73.62 92 GLN A O 1
ATOM 707 N N . GLY A 1 93 ? -3.543 -2.010 -9.934 1.00 73.94 93 GLY A N 1
ATOM 708 C CA . GLY A 1 93 ? -3.293 -3.205 -10.749 1.00 73.94 93 GLY A CA 1
ATOM 709 C C . GLY A 1 93 ? -3.742 -3.066 -12.210 1.00 73.94 93 GLY A C 1
ATOM 710 O O . GLY A 1 93 ? -3.354 -3.871 -13.057 1.00 73.94 93 GLY A O 1
ATOM 711 N N . LEU A 1 94 ? -4.515 -2.023 -12.536 1.00 75.00 94 LEU A N 1
ATOM 712 C CA . LEU A 1 94 ? -4.928 -1.714 -13.905 1.00 75.00 94 LEU A CA 1
ATOM 713 C C . LEU A 1 94 ? -3.746 -1.381 -14.832 1.00 75.00 94 LEU A C 1
ATOM 715 O O . LEU A 1 94 ? -3.881 -1.548 -16.043 1.00 75.00 94 LEU A O 1
ATOM 719 N N . ILE A 1 95 ? -2.577 -1.018 -14.292 1.00 74.62 95 ILE A N 1
ATOM 720 C CA . ILE A 1 95 ? -1.345 -0.788 -15.070 1.00 74.62 95 ILE A CA 1
ATOM 721 C C . ILE A 1 95 ? -0.936 -1.992 -15.933 1.00 74.62 95 ILE A C 1
ATOM 723 O O . ILE A 1 95 ? -0.323 -1.824 -16.981 1.00 74.62 95 ILE A O 1
ATOM 727 N N . ILE A 1 96 ? -1.314 -3.210 -15.531 1.00 74.62 96 ILE A N 1
ATOM 728 C CA . ILE A 1 96 ? -1.017 -4.440 -16.279 1.00 74.62 96 ILE A CA 1
ATOM 729 C C . ILE A 1 96 ? -1.804 -4.480 -17.600 1.00 74.62 96 ILE A C 1
ATOM 731 O O . ILE A 1 96 ? -1.351 -5.055 -18.589 1.00 74.62 96 ILE A O 1
ATOM 735 N N . PHE A 1 97 ? -2.989 -3.866 -17.626 1.00 77.06 97 PHE A N 1
ATOM 736 C CA . PHE A 1 97 ? -3.905 -3.917 -18.765 1.00 77.06 97 PHE A CA 1
ATOM 737 C C . PHE A 1 97 ? -3.800 -2.683 -19.668 1.00 77.06 97 PHE A C 1
ATOM 739 O O . PHE A 1 97 ? -4.072 -2.781 -20.866 1.00 77.06 97 PHE A O 1
ATOM 746 N N . PHE A 1 98 ? -3.384 -1.535 -19.126 1.00 73.06 98 PHE A N 1
ATOM 747 C CA . PHE A 1 98 ? -3.298 -0.273 -19.862 1.00 73.06 98 PHE A CA 1
ATOM 748 C C . PHE A 1 98 ? -1.844 0.145 -20.098 1.00 73.06 98 PHE A C 1
ATOM 750 O O . PHE A 1 98 ? -1.122 0.498 -19.172 1.00 73.06 98 PHE A O 1
ATOM 757 N N . LYS A 1 99 ? -1.426 0.149 -21.370 1.00 63.97 99 LYS A N 1
ATOM 758 C CA . LYS A 1 99 ? -0.073 0.564 -21.788 1.00 63.97 99 LYS A CA 1
ATOM 759 C C . LYS A 1 99 ? 0.091 2.086 -21.865 1.00 63.97 99 LYS A C 1
ATOM 761 O O . LYS A 1 99 ? 1.171 2.595 -21.588 1.00 63.97 99 LYS A O 1
ATOM 766 N N . ASP A 1 100 ? -0.992 2.802 -22.169 1.00 60.91 100 ASP A N 1
ATOM 767 C CA . ASP A 1 100 ? -1.022 4.255 -22.351 1.00 60.91 100 ASP A CA 1
ATOM 768 C C . ASP A 1 100 ? -2.251 4.879 -21.667 1.00 60.91 100 ASP A C 1
ATOM 770 O O . ASP A 1 100 ? -3.303 4.247 -21.549 1.00 60.91 100 ASP A O 1
ATOM 774 N N . GLY A 1 101 ? -2.131 6.140 -21.234 1.00 62.56 101 GLY A N 1
ATOM 775 C CA . GLY A 1 101 ? -3.220 6.920 -20.628 1.00 62.56 101 GLY A CA 1
ATOM 776 C C . GLY A 1 101 ? -3.103 7.112 -19.110 1.00 62.56 101 GLY A C 1
ATOM 777 O O . GLY A 1 101 ? -2.057 6.873 -18.513 1.00 62.56 101 GLY A O 1
ATOM 778 N N . ALA A 1 102 ? -4.185 7.576 -18.475 1.00 61.59 102 ALA A N 1
ATOM 779 C CA . ALA A 1 102 ? -4.210 7.931 -17.049 1.00 61.59 102 ALA A CA 1
ATOM 780 C C . ALA A 1 102 ? -3.860 6.757 -16.106 1.00 61.59 102 ALA A C 1
ATOM 782 O O . ALA A 1 102 ? -3.306 6.985 -15.033 1.00 61.59 102 ALA A O 1
ATOM 783 N N . PHE A 1 103 ? -4.113 5.520 -16.552 1.00 61.19 103 PHE A N 1
ATOM 784 C CA . PHE A 1 103 ? -3.799 4.265 -15.853 1.00 61.19 103 PHE A CA 1
ATOM 785 C C . PHE A 1 103 ? -2.509 3.584 -16.340 1.00 61.19 103 PHE A C 1
ATOM 787 O O . PHE A 1 103 ? -2.202 2.478 -15.906 1.00 61.19 103 PHE A O 1
ATOM 794 N N . GLY A 1 104 ? -1.765 4.206 -17.262 1.00 60.59 104 GLY A N 1
ATOM 795 C CA . GLY A 1 104 ? -0.494 3.667 -17.743 1.00 60.59 104 GLY A CA 1
ATOM 796 C C . GLY A 1 104 ? 0.655 3.871 -16.744 1.00 60.59 104 GLY A C 1
ATOM 797 O O . GLY A 1 104 ? 0.489 4.553 -15.729 1.00 60.59 104 GLY A O 1
ATOM 798 N N . PRO A 1 105 ? 1.865 3.366 -17.042 1.00 58.31 105 PRO A N 1
ATOM 799 C CA . PRO A 1 105 ? 3.045 3.524 -16.179 1.00 58.31 105 PRO A CA 1
ATOM 800 C C . PRO A 1 105 ? 3.472 4.981 -15.947 1.00 58.31 105 PRO A C 1
ATOM 802 O O . PRO A 1 105 ? 4.055 5.316 -14.921 1.00 58.31 105 PRO A O 1
ATOM 805 N N . ARG A 1 106 ? 3.147 5.870 -16.895 1.00 61.66 106 ARG A N 1
ATOM 806 C CA . ARG A 1 106 ? 3.352 7.330 -16.797 1.00 61.66 106 ARG A CA 1
ATOM 807 C C . ARG A 1 106 ? 2.087 8.077 -16.360 1.00 61.66 106 ARG A C 1
ATOM 809 O O . ARG A 1 106 ? 2.044 9.304 -16.390 1.00 61.66 106 ARG A O 1
ATOM 816 N N . GLY A 1 107 ? 1.032 7.337 -16.038 1.00 60.22 107 GLY A N 1
ATOM 817 C CA . GLY A 1 107 ? -0.271 7.864 -15.684 1.00 60.22 107 GLY A CA 1
ATOM 818 C C . GLY A 1 107 ? -0.266 8.471 -14.287 1.00 60.22 107 GLY A C 1
ATOM 819 O O . GLY A 1 107 ? 0.251 7.886 -13.334 1.00 60.22 107 GLY A O 1
ATOM 820 N N . ILE A 1 108 ? -0.880 9.649 -14.157 1.00 58.62 108 ILE A N 1
ATOM 821 C CA . ILE A 1 108 ? -1.049 10.317 -12.861 1.00 58.62 108 ILE A CA 1
ATOM 822 C C . ILE A 1 108 ? -1.841 9.418 -11.902 1.00 58.62 108 ILE A C 1
ATOM 824 O O . ILE A 1 108 ? -1.564 9.367 -10.711 1.00 58.62 108 ILE A O 1
ATOM 828 N N . THR A 1 109 ? -2.813 8.659 -12.397 1.00 58.28 109 THR A N 1
ATOM 829 C CA . THR A 1 109 ? -3.688 7.867 -11.530 1.00 58.28 109 THR A CA 1
ATOM 830 C C . THR A 1 109 ? -2.964 6.675 -10.912 1.00 58.28 109 THR A C 1
ATOM 832 O O . THR A 1 109 ? -3.317 6.252 -9.823 1.00 58.28 109 THR A O 1
ATOM 835 N N . THR A 1 110 ? -1.919 6.159 -11.548 1.00 60.81 110 THR A N 1
ATOM 836 C CA . THR A 1 110 ? -1.191 4.986 -11.056 1.00 60.81 110 THR A CA 1
ATOM 837 C C . THR A 1 110 ? -0.179 5.362 -9.972 1.00 60.81 110 THR A C 1
ATOM 839 O O . THR A 1 110 ? -0.183 4.779 -8.890 1.00 60.81 110 THR A O 1
ATOM 842 N N . TRP A 1 111 ? 0.636 6.396 -10.211 1.00 60.56 111 TRP A N 1
ATOM 843 C CA . TRP A 1 111 ? 1.654 6.856 -9.252 1.00 60.56 111 TRP A CA 1
ATOM 844 C C . TRP A 1 111 ? 1.056 7.662 -8.095 1.00 60.56 111 TRP A C 1
ATOM 846 O O . TRP A 1 111 ? 1.434 7.487 -6.936 1.00 60.56 111 TRP A O 1
ATOM 856 N N . TYR A 1 112 ? 0.109 8.554 -8.393 1.00 63.66 112 TYR A N 1
ATOM 857 C CA . TYR A 1 112 ? -0.422 9.487 -7.400 1.00 63.66 112 TYR A CA 1
ATOM 858 C C . TYR A 1 112 ? -1.598 8.923 -6.612 1.00 63.66 112 TYR A C 1
ATOM 860 O O . TYR A 1 112 ? -2.038 9.591 -5.687 1.00 63.66 112 TYR A O 1
ATOM 868 N N . LEU A 1 113 ? -2.114 7.732 -6.931 1.00 68.19 113 LEU A N 1
ATOM 869 C CA . LEU A 1 113 ? -3.099 7.060 -6.078 1.00 68.19 113 LEU A CA 1
ATOM 870 C C . LEU A 1 113 ? -2.405 6.153 -5.055 1.00 68.19 113 LEU A C 1
ATOM 872 O O . LEU A 1 113 ? -2.752 6.213 -3.882 1.00 68.19 113 LEU A O 1
ATOM 876 N N . ALA A 1 114 ? -1.369 5.418 -5.473 1.00 67.94 114 ALA A N 1
ATOM 877 C CA . ALA A 1 114 ? -0.645 4.465 -4.629 1.00 67.94 114 ALA A CA 1
ATOM 878 C C . ALA A 1 114 ? 0.072 5.103 -3.437 1.00 67.94 114 ALA A C 1
ATOM 880 O O . ALA A 1 114 ? -0.051 4.661 -2.293 1.00 67.94 114 ALA A O 1
ATOM 881 N N . VAL A 1 115 ? 0.816 6.179 -3.696 1.00 71.50 115 VAL A N 1
ATOM 882 C CA . VAL A 1 115 ? 1.598 6.864 -2.661 1.00 71.50 115 VAL A CA 1
ATOM 883 C C . VAL A 1 115 ? 0.716 7.427 -1.545 1.00 71.50 115 VAL A C 1
ATOM 885 O O . VAL A 1 115 ? 1.028 7.173 -0.380 1.00 71.50 115 VAL A O 1
ATOM 888 N N . PRO A 1 116 ? -0.371 8.174 -1.822 1.00 77.38 116 PRO A N 1
ATOM 889 C CA . PRO A 1 116 ? -1.203 8.691 -0.749 1.00 77.38 116 PRO A CA 1
ATOM 890 C C . PRO A 1 116 ? -2.067 7.618 -0.088 1.00 77.38 116 PRO A C 1
ATOM 892 O O . PRO A 1 116 ? -2.243 7.710 1.125 1.00 77.38 116 PRO A O 1
ATOM 895 N N . THR A 1 117 ? -2.597 6.612 -0.799 1.00 81.25 117 THR A N 1
ATOM 896 C CA . THR A 1 117 ? -3.444 5.596 -0.143 1.00 81.25 117 THR A CA 1
ATOM 897 C C . THR A 1 117 ? -2.639 4.795 0.866 1.00 81.25 117 THR A C 1
ATOM 899 O O . THR A 1 117 ? -3.000 4.772 2.042 1.00 81.25 117 THR A O 1
ATOM 902 N N . TRP A 1 118 ? -1.506 4.227 0.454 1.00 80.75 118 TRP A N 1
ATOM 903 C CA . TRP A 1 118 ? -0.663 3.446 1.352 1.00 80.75 118 TRP A CA 1
ATOM 904 C C . TRP A 1 118 ? 0.109 4.324 2.344 1.00 80.75 118 TRP A C 1
ATOM 906 O O . TRP A 1 118 ? 0.122 4.042 3.545 1.00 80.75 118 TRP A O 1
ATOM 916 N N . GLY A 1 119 ? 0.720 5.414 1.870 1.00 82.25 119 GLY A N 1
ATOM 917 C CA . GLY A 1 119 ? 1.576 6.282 2.680 1.00 82.25 119 GLY A CA 1
ATOM 918 C C . GLY A 1 119 ? 0.818 6.997 3.798 1.00 82.25 119 GLY A C 1
ATOM 919 O O . GLY A 1 119 ? 1.274 7.016 4.942 1.00 82.25 119 GLY A O 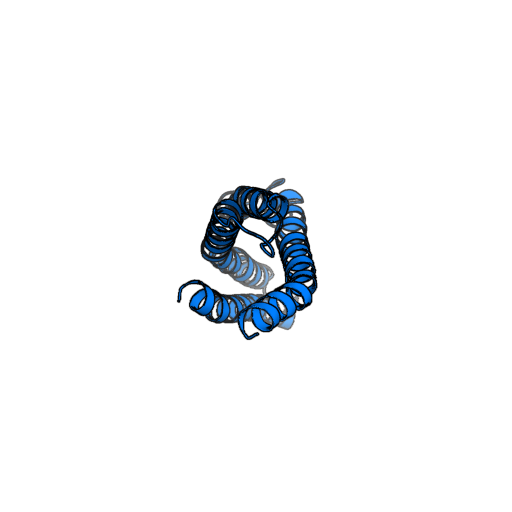1
ATOM 920 N N . PHE A 1 120 ? -0.373 7.537 3.521 1.00 88.56 120 PHE A N 1
ATOM 921 C CA . PHE A 1 120 ? -1.186 8.123 4.588 1.00 88.56 120 PHE A CA 1
ATOM 922 C C . PHE A 1 120 ? -1.801 7.053 5.488 1.00 88.56 120 PHE A C 1
ATOM 924 O O . PHE A 1 120 ? -1.890 7.277 6.696 1.00 88.56 120 PHE A O 1
ATOM 931 N N . TRP A 1 121 ? -2.144 5.876 4.955 1.00 88.50 121 TRP A N 1
ATOM 932 C CA . TRP A 1 121 ? -2.666 4.774 5.760 1.00 88.50 121 TRP A CA 1
ATOM 933 C C . TRP A 1 121 ? -1.662 4.271 6.796 1.00 88.50 121 TRP A C 1
ATOM 935 O O . TRP A 1 121 ? -1.999 4.203 7.980 1.00 88.50 121 TRP A O 1
ATOM 945 N N . ILE A 1 122 ? -0.413 4.005 6.401 1.00 85.94 122 ILE A N 1
ATOM 946 C CA . ILE A 1 122 ? 0.608 3.500 7.328 1.00 85.94 122 ILE A CA 1
ATOM 947 C C . ILE A 1 122 ? 0.949 4.533 8.408 1.00 85.94 122 ILE A C 1
ATOM 949 O O . ILE A 1 122 ? 1.087 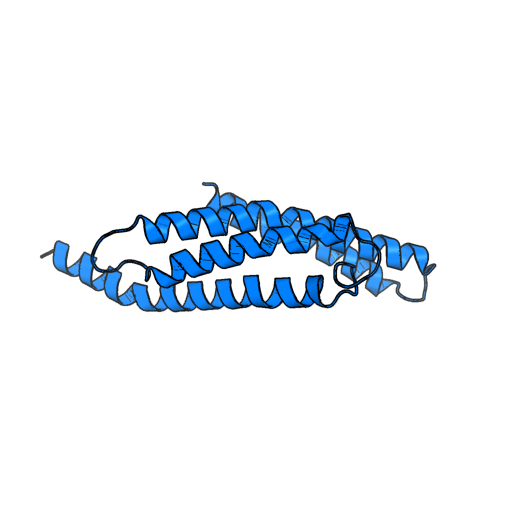4.183 9.583 1.00 85.94 122 ILE A O 1
ATOM 953 N N . VAL A 1 123 ? 1.015 5.819 8.047 1.00 89.31 123 VAL A N 1
ATOM 954 C CA . VAL A 1 123 ? 1.275 6.913 8.994 1.00 89.31 123 VAL A CA 1
ATOM 955 C C . VAL A 1 123 ? 0.101 7.079 9.955 1.00 89.31 123 VAL A C 1
ATOM 957 O O . VAL A 1 123 ? 0.305 7.127 11.169 1.00 89.31 123 VAL A O 1
ATOM 960 N N . ALA A 1 124 ? -1.130 7.119 9.443 1.00 89.44 124 ALA A N 1
ATOM 961 C CA . ALA A 1 124 ? -2.323 7.260 10.267 1.00 89.44 124 ALA A CA 1
ATOM 962 C C . ALA A 1 124 ? -2.463 6.080 11.241 1.00 89.44 124 ALA A C 1
ATOM 964 O O . ALA A 1 124 ? -2.693 6.299 12.434 1.00 89.44 124 ALA A O 1
ATOM 965 N N . LEU A 1 125 ? -2.280 4.843 10.760 1.00 87.50 125 LEU A N 1
ATOM 966 C CA . LEU A 1 125 ? -2.327 3.638 11.587 1.00 87.50 125 LEU A CA 1
ATOM 967 C C . LEU A 1 125 ? -1.248 3.672 12.673 1.00 87.50 125 LEU A C 1
ATOM 969 O O . LEU A 1 125 ? -1.557 3.459 13.845 1.00 87.50 125 LEU A O 1
ATOM 973 N N . SER A 1 126 ? -0.011 4.032 12.319 1.00 87.12 126 SER A N 1
ATOM 974 C CA . SER A 1 126 ? 1.104 4.147 13.271 1.00 87.12 126 SER A CA 1
ATOM 975 C C . SER A 1 126 ? 0.822 5.176 14.367 1.00 87.12 126 SER A C 1
ATOM 977 O O . SER A 1 126 ? 0.991 4.895 15.553 1.00 87.12 126 SER A O 1
ATOM 979 N N . ILE A 1 127 ? 0.328 6.356 13.988 1.00 89.06 127 ILE A N 1
ATOM 980 C CA . ILE A 1 127 ? -0.027 7.428 14.924 1.00 89.06 127 ILE A CA 1
ATOM 981 C C . ILE A 1 127 ? -1.115 6.969 15.903 1.00 89.06 127 ILE A C 1
ATOM 983 O O . ILE A 1 127 ? -1.038 7.250 17.102 1.00 89.06 127 ILE A O 1
ATOM 987 N N . VAL A 1 128 ? -2.141 6.278 15.406 1.00 87.31 128 VAL A N 1
ATOM 988 C CA . VAL A 1 128 ? -3.232 5.768 16.240 1.00 87.31 128 VAL A CA 1
ATOM 989 C C . VAL A 1 128 ? -2.733 4.693 17.201 1.00 87.31 128 VAL A C 1
ATOM 991 O O . VAL A 1 128 ? -3.038 4.772 18.390 1.00 87.31 128 VAL A O 1
ATOM 994 N N . MET A 1 129 ? -1.910 3.759 16.721 1.00 84.25 129 MET A N 1
ATOM 995 C CA . MET A 1 129 ? -1.311 2.709 17.548 1.00 84.25 129 MET A CA 1
ATOM 996 C C . MET A 1 129 ? -0.446 3.290 18.671 1.00 84.25 129 MET A C 1
ATOM 998 O O . MET A 1 129 ? -0.643 2.933 19.829 1.00 84.25 129 MET A O 1
ATOM 1002 N N . ILE A 1 130 ? 0.436 4.252 18.371 1.00 85.50 130 ILE A N 1
ATOM 1003 C CA . ILE A 1 130 ? 1.287 4.915 19.378 1.00 85.50 130 ILE A CA 1
ATOM 1004 C C . ILE A 1 130 ? 0.440 5.610 20.453 1.00 85.50 130 ILE A C 1
ATOM 1006 O O . ILE A 1 130 ? 0.767 5.554 21.636 1.00 85.50 130 ILE A O 1
ATOM 1010 N N . ARG A 1 131 ? -0.680 6.235 20.071 1.00 83.69 131 ARG A N 1
ATOM 1011 C CA . ARG A 1 131 ? -1.587 6.904 21.021 1.00 83.69 131 ARG A CA 1
ATOM 1012 C C . ARG A 1 131 ? -2.408 5.947 21.884 1.00 83.69 131 ARG A C 1
ATOM 1014 O O . ARG A 1 131 ? -2.967 6.386 22.889 1.00 83.69 131 ARG A O 1
ATOM 1021 N N . LEU A 1 132 ? -2.509 4.678 21.499 1.00 79.94 132 LEU A N 1
ATOM 1022 C CA . LEU A 1 132 ? -3.240 3.655 22.246 1.00 79.94 132 LEU A CA 1
ATOM 1023 C C . LEU A 1 132 ? -2.368 2.959 23.295 1.00 79.94 132 LEU A C 1
ATOM 1025 O O . LEU A 1 132 ? -2.907 2.579 24.330 1.00 79.94 132 LEU A O 1
ATOM 1029 N N . VAL A 1 133 ? -1.045 2.879 23.092 1.00 77.50 133 VAL A N 1
ATOM 1030 C CA . VAL A 1 133 ? -0.103 2.232 24.033 1.00 77.50 133 VAL A CA 1
ATOM 1031 C C . VAL A 1 133 ? -0.298 2.686 25.491 1.00 77.50 133 VAL A C 1
ATOM 1033 O O . VAL A 1 133 ? -0.501 1.823 26.343 1.00 77.50 133 VAL A O 1
ATOM 1036 N N . PRO A 1 134 ? -0.368 3.997 25.811 1.00 72.75 134 PRO A N 1
ATOM 1037 C CA . PRO A 1 134 ? -0.512 4.434 27.203 1.00 72.75 134 PRO A CA 1
ATOM 1038 C C . PRO A 1 134 ? -1.843 4.021 27.851 1.00 72.75 134 PRO A C 1
ATOM 1040 O O . PRO A 1 134 ? -1.940 3.957 29.072 1.00 72.75 134 PRO A O 1
ATOM 1043 N N . ARG A 1 135 ? -2.890 3.771 27.051 1.00 64.94 135 ARG A N 1
ATOM 1044 C CA . ARG A 1 135 ? -4.223 3.382 27.543 1.00 64.94 135 ARG A CA 1
ATOM 1045 C C . ARG A 1 135 ? -4.299 1.890 27.845 1.00 64.94 135 ARG A C 1
ATOM 1047 O O . ARG A 1 135 ? -4.948 1.500 28.811 1.00 64.94 135 ARG A O 1
ATOM 1054 N N . THR A 1 136 ? -3.611 1.077 27.047 1.00 63.53 136 THR A N 1
ATOM 1055 C CA . THR A 1 136 ? -3.505 -0.369 27.263 1.00 63.53 136 THR A CA 1
ATOM 1056 C C . THR A 1 136 ? -2.749 -0.678 28.559 1.00 63.53 136 THR A C 1
ATOM 1058 O O . THR A 1 136 ? -3.223 -1.488 29.353 1.00 63.53 136 THR A O 1
ATOM 1061 N N . ASP A 1 137 ? -1.642 0.023 28.834 1.00 62.66 137 ASP A N 1
ATOM 1062 C CA . ASP A 1 137 ? -0.848 -0.177 30.060 1.00 62.66 137 ASP A CA 1
ATOM 1063 C C . ASP A 1 137 ? -1.632 0.157 31.343 1.00 62.66 137 ASP A C 1
ATOM 1065 O O . ASP A 1 137 ? -1.498 -0.525 32.365 1.00 62.66 137 ASP A O 1
ATOM 1069 N N . GLN A 1 138 ? -2.501 1.173 31.295 1.00 60.66 138 GLN A N 1
ATOM 1070 C CA . GLN A 1 138 ? -3.361 1.551 32.423 1.00 60.66 138 GLN A CA 1
ATOM 1071 C C . GLN A 1 138 ? -4.473 0.525 32.684 1.00 60.66 138 GLN A C 1
ATOM 1073 O O . GLN A 1 138 ? -4.745 0.217 33.842 1.00 60.66 138 GLN A O 1
ATOM 1078 N N . GLY A 1 139 ? -5.074 -0.044 31.631 1.00 59.28 139 GLY A N 1
ATOM 1079 C CA . GLY A 1 139 ? -6.077 -1.107 31.760 1.00 59.28 139 GLY A CA 1
ATOM 1080 C C . GLY A 1 139 ? -5.504 -2.397 32.354 1.00 59.28 139 GLY A C 1
ATOM 1081 O O . GLY A 1 139 ? -6.110 -2.984 33.243 1.00 59.28 139 GLY A O 1
ATOM 1082 N N . VAL A 1 140 ? -4.294 -2.789 31.938 1.00 59.59 140 VAL A N 1
ATOM 1083 C CA . VAL A 1 140 ? -3.583 -3.960 32.492 1.00 59.59 140 VAL A CA 1
ATOM 1084 C C . VAL A 1 140 ? -3.175 -3.746 33.954 1.00 59.59 140 VAL A C 1
ATOM 1086 O O . VAL A 1 140 ? -3.146 -4.695 34.735 1.00 59.59 140 VAL A O 1
ATOM 1089 N N . SER A 1 141 ? -2.849 -2.510 34.337 1.00 57.47 141 SER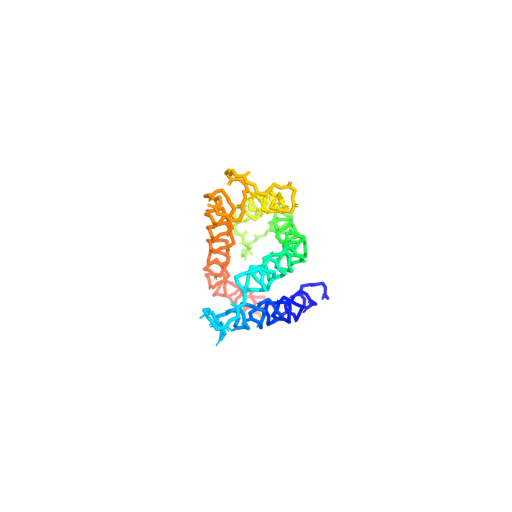 A N 1
ATOM 1090 C CA . SER A 1 141 ? -2.466 -2.184 35.716 1.00 57.47 141 SER A CA 1
ATOM 1091 C C . SER A 1 141 ? -3.666 -2.154 36.669 1.00 57.47 141 SER A C 1
ATOM 1093 O O . SER A 1 141 ? -3.524 -2.563 37.817 1.00 57.47 141 SER A O 1
ATOM 1095 N N . ALA A 1 142 ? -4.837 -1.713 36.198 1.00 58.75 142 ALA A N 1
ATOM 1096 C CA . ALA A 1 142 ? -6.069 -1.659 36.990 1.00 58.75 142 ALA A CA 1
ATOM 1097 C C . ALA A 1 142 ? -6.708 -3.039 37.237 1.00 58.75 142 ALA A C 1
ATOM 1099 O O . ALA A 1 142 ? -7.365 -3.224 38.251 1.00 58.75 142 ALA A O 1
ATOM 1100 N N . ASP A 1 143 ? -6.495 -4.011 36.345 1.00 56.31 143 ASP A N 1
ATOM 1101 C CA . ASP A 1 143 ? -7.006 -5.390 36.484 1.00 56.31 143 ASP A CA 1
ATOM 1102 C C . ASP A 1 143 ? -6.131 -6.269 37.412 1.00 56.31 143 ASP A C 1
ATOM 1104 O O . ASP A 1 143 ? -6.452 -7.418 37.705 1.00 56.31 143 ASP A O 1
ATOM 1108 N N . ARG A 1 144 ? -4.985 -5.742 37.874 1.00 55.78 144 ARG A N 1
ATOM 1109 C CA . ARG A 1 144 ? -4.035 -6.427 38.774 1.00 55.78 144 ARG A CA 1
ATOM 1110 C C . ARG A 1 144 ? -4.166 -6.035 40.253 1.00 55.78 144 ARG A C 1
ATOM 1112 O O . ARG A 1 144 ? -3.415 -6.575 41.066 1.00 55.78 144 ARG A O 1
ATOM 1119 N N . THR A 1 145 ? -5.062 -5.111 40.596 1.00 50.00 145 THR A N 1
ATOM 1120 C CA . THR A 1 145 ? -5.311 -4.616 41.966 1.00 50.00 145 THR A CA 1
ATOM 1121 C C . THR A 1 145 ? -6.711 -4.964 42.426 1.00 50.00 145 THR A C 1
ATOM 1123 O O . THR A 1 145 ? -6.846 -5.408 43.586 1.00 50.00 145 THR A O 1
#

pLDDT: mean 77.09, std 13.02, range [39.91, 91.88]

Radius of gyration: 19.61 Å; chains: 1; bounding box: 41×26×68 Å

Secondary structure (DSSP, 8-state):
-HHHHHHHHHHHHHHHHHHHHHHHHHTTTTS-HHHHHHHHHHHHHHHHTTHHHHHHHHHHHHHHHHH--STTPPPHHHHHHHHHHHHHGGGGGGGGT-SSSTTSTT-HHHHHHHHHHHHHHHHHHHHHHHHHHHHHHHHHHHTT-

Foldseek 3Di:
DLVVVLVVVLVVLLVVLVVLLCVLVVCPPVDDPVSSVVSNVCSLLSNLVSLVSVLVVLQVVLVVQCPDDDPLGQDNVLSVLSPVLSVLSVLLNCCVVDCDDLNHPPHCSNVVSVCCSVVVSVVVVVVRVVVSVVVVVVVVVVVVD

Sequence (145 aa):
MVAMMSLGSTPILLSFDLTFFAMAAYRAGDVDPEITQGFSDVAWIGSMLIWPPLTASMVIIGVLILQADGPGFIPRWMGWYSLWCAAAEPFQGLIIFFKDGAFGPRGITTWYLAVPTWGFWIVALSIVMIRLVPRTDQGVSADRT